Protein AF-A0A090QXL2-F1 (afdb_monomer)

Structure (mmCIF, N/CA/C/O backbone):
data_AF-A0A090QXL2-F1
#
_entry.id   AF-A0A090QXL2-F1
#
loop_
_atom_site.group_PDB
_atom_site.id
_atom_site.type_symbol
_atom_site.label_atom_id
_atom_site.label_alt_id
_atom_site.label_comp_id
_atom_site.label_asym_id
_atom_site.label_entity_id
_atom_site.label_seq_id
_atom_site.pdbx_PDB_ins_code
_atom_site.Cartn_x
_atom_site.Cartn_y
_atom_site.Cartn_z
_atom_site.occupancy
_atom_site.B_iso_or_equiv
_atom_site.auth_seq_id
_atom_site.auth_comp_id
_atom_site.auth_asym_id
_atom_site.auth_atom_id
_atom_site.pdbx_PDB_model_num
ATOM 1 N N . MET A 1 1 ? 1.647 -2.722 16.064 1.00 54.50 1 MET A N 1
ATOM 2 C CA . MET A 1 1 ? 1.889 -1.291 16.383 1.00 54.50 1 MET A CA 1
ATOM 3 C C . MET A 1 1 ? 0.558 -0.662 16.771 1.00 54.50 1 MET A C 1
ATOM 5 O O . MET A 1 1 ? -0.440 -1.167 16.281 1.00 54.50 1 MET A O 1
ATOM 9 N N . PRO A 1 2 ? 0.500 0.386 17.612 1.00 71.62 2 PRO A N 1
ATOM 10 C CA . PRO A 1 2 ? -0.777 1.031 17.923 1.00 71.62 2 PRO A CA 1
ATOM 11 C C . PRO A 1 2 ? -1.371 1.695 16.666 1.00 71.62 2 PRO A C 1
ATOM 13 O O . PRO A 1 2 ? -0.689 2.499 16.018 1.00 71.62 2 PRO A O 1
ATOM 16 N N . ASN A 1 3 ? -2.623 1.375 16.317 1.00 81.50 3 ASN A N 1
ATOM 17 C CA . ASN A 1 3 ? -3.357 1.973 15.197 1.00 81.50 3 ASN A CA 1
ATOM 18 C C . ASN A 1 3 ? -4.444 2.936 15.704 1.00 81.50 3 ASN A C 1
ATOM 20 O O . ASN A 1 3 ? -5.625 2.834 15.374 1.00 81.50 3 ASN A O 1
ATOM 24 N N . GLY A 1 4 ? -4.033 3.882 16.553 1.00 87.31 4 GLY A N 1
ATOM 25 C CA . GLY A 1 4 ? -4.948 4.847 17.162 1.00 87.31 4 GLY A CA 1
ATOM 26 C C . GLY A 1 4 ? -5.541 5.844 16.159 1.00 87.31 4 GLY A C 1
ATOM 27 O O . GLY A 1 4 ? -4.949 6.130 15.114 1.00 87.31 4 GLY A O 1
ATOM 28 N N . GLU A 1 5 ? -6.700 6.407 16.507 1.00 91.12 5 GLU A N 1
ATOM 29 C CA . GLU A 1 5 ? -7.499 7.303 15.654 1.00 91.12 5 GLU A CA 1
ATOM 30 C C . GLU A 1 5 ? -6.738 8.537 15.149 1.00 91.12 5 GLU A C 1
ATOM 32 O O . GLU A 1 5 ? -7.043 9.048 14.072 1.00 91.12 5 GLU A O 1
ATOM 37 N N . GLN A 1 6 ? -5.699 8.973 15.867 1.00 90.81 6 GLN A N 1
ATOM 38 C CA . GLN A 1 6 ? -4.813 10.074 15.486 1.00 90.81 6 GLN A CA 1
ATOM 39 C C . GLN A 1 6 ? -4.171 9.912 14.099 1.00 90.81 6 GLN A C 1
ATOM 41 O O . GLN A 1 6 ? -3.740 10.906 13.517 1.00 90.81 6 GLN A O 1
ATOM 46 N N . LYS A 1 7 ? -4.097 8.691 13.546 1.00 90.75 7 LYS A N 1
ATOM 47 C CA . LYS A 1 7 ? -3.581 8.470 12.186 1.00 90.75 7 LYS A CA 1
ATOM 48 C C . LYS A 1 7 ? -4.479 9.050 11.095 1.00 90.75 7 LYS A C 1
ATOM 50 O O . LYS A 1 7 ? -3.942 9.462 10.074 1.00 90.75 7 LYS A O 1
ATOM 55 N N . ASN A 1 8 ? -5.789 9.169 11.330 1.00 90.06 8 ASN A N 1
ATOM 56 C CA . ASN A 1 8 ? -6.737 9.719 10.351 1.00 90.06 8 ASN A CA 1
ATOM 57 C C . ASN A 1 8 ? -6.466 11.193 10.007 1.00 90.06 8 ASN A C 1
ATOM 59 O O . ASN A 1 8 ? -6.895 11.674 8.964 1.00 90.06 8 ASN A O 1
ATOM 63 N N . SER A 1 9 ? -5.758 11.916 10.876 1.00 93.56 9 SER A N 1
ATOM 64 C CA . SER A 1 9 ? -5.427 13.332 10.688 1.00 93.56 9 SER A CA 1
ATOM 65 C C . SER A 1 9 ? -3.932 13.619 10.843 1.00 93.56 9 SER A C 1
ATOM 67 O O . SER A 1 9 ? -3.538 14.768 11.053 1.00 93.56 9 SER A O 1
ATOM 69 N N . LYS A 1 10 ? -3.080 12.586 10.809 1.00 93.31 10 LYS A N 1
ATOM 70 C CA . LYS A 1 10 ? -1.641 12.755 11.014 1.00 93.31 10 LYS A CA 1
ATOM 71 C C . LYS A 1 10 ? -0.987 13.338 9.765 1.00 93.31 10 LYS A C 1
ATOM 73 O O . LYS A 1 10 ? -1.117 12.803 8.671 1.00 93.31 10 LYS A O 1
ATOM 78 N N . ASN A 1 11 ? -0.209 14.399 9.959 1.00 94.69 11 ASN A N 1
ATOM 79 C CA . ASN A 1 11 ? 0.687 14.919 8.936 1.00 94.69 11 ASN A CA 1
ATOM 80 C C . ASN A 1 11 ? 2.016 14.147 8.978 1.00 94.69 11 ASN A C 1
ATOM 82 O O . ASN A 1 11 ? 2.687 14.122 10.012 1.00 94.69 11 ASN A O 1
ATOM 86 N N . TYR A 1 12 ? 2.373 13.508 7.864 1.00 94.00 12 TYR A N 1
ATOM 87 C CA . TYR A 1 12 ? 3.604 12.727 7.726 1.00 94.00 12 TYR A CA 1
ATOM 88 C C . TYR A 1 12 ? 4.745 13.480 7.027 1.00 94.00 12 TYR A C 1
ATOM 90 O O . TYR A 1 12 ? 5.851 12.946 6.933 1.00 94.00 12 TYR A O 1
ATOM 98 N N . SER A 1 13 ? 4.520 14.713 6.575 1.00 94.12 13 SER A N 1
ATOM 99 C CA . SER A 1 13 ? 5.516 15.489 5.840 1.00 94.12 13 SER A CA 1
ATOM 100 C C . SER A 1 13 ? 6.769 15.756 6.673 1.00 94.12 13 SER A C 1
ATOM 102 O O . SER A 1 13 ? 6.701 16.249 7.798 1.00 94.12 13 SER A O 1
ATOM 104 N N . ASN A 1 14 ? 7.928 15.484 6.082 1.00 93.88 14 ASN A N 1
ATOM 105 C CA . ASN A 1 14 ? 9.266 15.565 6.662 1.00 93.88 14 ASN A CA 1
ATOM 106 C C . ASN A 1 14 ? 9.454 14.729 7.937 1.00 93.88 14 ASN A C 1
ATOM 108 O O . ASN A 1 14 ? 10.328 15.039 8.750 1.00 93.88 14 ASN A O 1
ATOM 112 N N . THR A 1 15 ? 8.651 13.678 8.126 1.00 94.12 15 THR A N 1
ATOM 113 C CA . THR A 1 15 ? 8.774 12.784 9.288 1.00 94.12 15 THR A CA 1
ATOM 114 C C . THR A 1 15 ? 9.604 11.541 8.995 1.00 94.12 15 THR A C 1
ATOM 116 O O . THR A 1 15 ? 9.983 10.856 9.943 1.00 94.12 15 THR A O 1
ATOM 119 N N . ASN A 1 16 ? 9.918 11.268 7.717 1.00 92.00 16 ASN A N 1
ATOM 120 C CA . ASN A 1 16 ? 10.627 10.068 7.269 1.00 92.00 16 ASN A CA 1
ATOM 121 C C . ASN A 1 16 ? 10.055 8.791 7.926 1.00 92.00 16 ASN A C 1
ATOM 123 O O . ASN A 1 16 ? 10.748 8.145 8.723 1.00 92.00 16 ASN A O 1
ATOM 127 N N . PRO A 1 17 ? 8.776 8.457 7.655 1.00 94.00 17 PRO A N 1
ATOM 128 C CA . PRO A 1 17 ? 8.150 7.267 8.216 1.00 94.00 17 PRO A CA 1
ATOM 129 C C . PRO A 1 17 ? 8.905 5.988 7.809 1.00 94.00 17 PRO A C 1
ATOM 131 O O . PRO A 1 17 ? 9.693 6.005 6.858 1.00 94.00 17 PRO A O 1
ATOM 134 N N . PRO A 1 18 ? 8.672 4.863 8.513 1.00 95.56 18 PRO A N 1
ATOM 135 C CA . PRO A 1 18 ? 9.120 3.557 8.043 1.00 95.56 18 PRO A CA 1
ATOM 136 C C . PRO A 1 18 ? 8.681 3.304 6.595 1.00 95.56 18 PRO A C 1
ATOM 138 O O . PRO A 1 18 ? 7.668 3.829 6.148 1.00 95.56 18 PRO A O 1
ATOM 141 N N . TYR A 1 19 ? 9.444 2.490 5.879 1.00 96.88 19 TYR A N 1
ATOM 142 C CA . TYR A 1 19 ? 9.182 2.109 4.494 1.00 96.88 19 TYR A CA 1
ATOM 143 C C . TYR A 1 19 ? 9.557 0.635 4.306 1.00 96.88 19 TYR A C 1
ATOM 145 O O . TYR A 1 19 ? 10.163 0.024 5.193 1.00 96.88 19 TYR A O 1
ATOM 153 N N . ILE A 1 20 ? 9.175 0.044 3.177 1.00 98.00 20 ILE A N 1
ATOM 154 C CA . ILE A 1 20 ? 9.425 -1.367 2.882 1.00 98.00 20 ILE A CA 1
ATOM 155 C C . ILE A 1 20 ? 10.739 -1.494 2.104 1.00 98.00 20 ILE A C 1
ATOM 157 O O . ILE A 1 20 ? 10.990 -0.753 1.157 1.00 98.00 20 ILE A O 1
ATOM 161 N N . LEU A 1 21 ? 11.588 -2.447 2.494 1.00 98.25 21 LEU A N 1
ATOM 162 C CA . LEU A 1 21 ? 12.800 -2.772 1.738 1.00 98.25 21 LEU A CA 1
ATOM 163 C C . LEU A 1 21 ? 12.455 -3.412 0.385 1.00 98.25 21 LEU A C 1
ATOM 165 O O . LEU A 1 21 ? 11.503 -4.189 0.277 1.00 98.25 21 LEU A O 1
ATOM 169 N N . GLU A 1 22 ? 13.274 -3.137 -0.630 1.00 98.44 22 GLU A N 1
ATOM 170 C CA . GLU A 1 22 ? 13.111 -3.662 -1.993 1.00 98.44 22 GLU A CA 1
ATOM 171 C C . GLU A 1 22 ? 12.987 -5.196 -2.011 1.00 98.44 22 GLU A C 1
ATOM 173 O O . GLU A 1 22 ? 12.062 -5.747 -2.610 1.00 98.44 22 GLU A O 1
ATOM 178 N N . GLU A 1 23 ? 13.856 -5.891 -1.273 1.00 98.50 23 GLU A N 1
ATOM 179 C CA . GLU A 1 23 ? 13.858 -7.353 -1.134 1.00 98.50 23 GLU A CA 1
ATOM 180 C C . GLU A 1 23 ? 12.533 -7.929 -0.606 1.00 98.50 23 GLU A C 1
ATOM 182 O O . GLU A 1 23 ? 12.086 -8.990 -1.050 1.00 98.50 23 GLU A O 1
ATOM 187 N N . THR A 1 24 ? 11.851 -7.212 0.290 1.00 98.38 24 THR A N 1
ATOM 188 C CA . THR A 1 24 ? 10.547 -7.621 0.826 1.00 98.38 24 THR A CA 1
ATOM 189 C C . THR A 1 24 ? 9.464 -7.508 -0.244 1.00 98.38 24 THR A C 1
ATOM 191 O O . THR A 1 24 ? 8.634 -8.408 -0.382 1.00 98.38 24 THR A O 1
ATOM 194 N N . MET A 1 25 ? 9.497 -6.448 -1.056 1.00 98.50 25 MET A N 1
ATOM 195 C CA . MET A 1 25 ? 8.556 -6.262 -2.165 1.00 98.50 25 MET A CA 1
ATOM 196 C C . MET A 1 25 ? 8.768 -7.286 -3.283 1.00 98.50 25 MET A C 1
ATOM 198 O O . MET A 1 25 ? 7.791 -7.808 -3.829 1.00 98.50 25 MET A O 1
ATOM 202 N N . ILE A 1 26 ? 10.026 -7.646 -3.566 1.00 98.56 26 ILE A N 1
ATOM 203 C CA . ILE A 1 26 ? 10.371 -8.771 -4.447 1.00 98.56 26 ILE A CA 1
ATOM 204 C C . ILE A 1 26 ? 9.753 -10.062 -3.903 1.00 98.56 26 ILE A C 1
ATOM 206 O O . ILE A 1 26 ? 9.070 -10.779 -4.638 1.00 98.56 26 ILE A O 1
ATOM 210 N N . ARG A 1 27 ? 9.915 -10.334 -2.603 1.00 98.56 27 ARG A N 1
ATOM 211 C CA . ARG A 1 27 ? 9.377 -11.548 -1.984 1.00 98.56 27 ARG A CA 1
ATOM 212 C C . ARG A 1 27 ? 7.849 -11.605 -2.026 1.00 98.56 27 ARG A C 1
ATOM 214 O O . ARG A 1 27 ? 7.292 -12.671 -2.296 1.00 98.56 27 ARG A O 1
ATOM 221 N N . PHE A 1 28 ? 7.162 -10.490 -1.782 1.00 98.25 28 PHE A N 1
ATOM 222 C CA . PHE A 1 28 ? 5.701 -10.414 -1.885 1.00 98.25 28 PHE A CA 1
ATOM 223 C C . PHE A 1 28 ? 5.214 -10.694 -3.303 1.00 98.25 28 PHE A C 1
ATOM 225 O O . PHE A 1 28 ? 4.311 -11.513 -3.491 1.00 98.25 28 PHE A O 1
ATOM 232 N N . ARG A 1 29 ? 5.859 -10.081 -4.300 1.00 98.00 29 ARG A N 1
ATOM 233 C CA . ARG A 1 29 ? 5.603 -10.355 -5.714 1.00 98.00 29 ARG A CA 1
ATOM 234 C C . ARG A 1 29 ? 5.757 -11.842 -6.037 1.00 98.00 29 ARG A C 1
ATOM 236 O O . ARG A 1 29 ? 4.840 -12.434 -6.596 1.00 98.00 29 ARG A O 1
ATOM 243 N N . GLU A 1 30 ? 6.892 -12.441 -5.682 1.00 98.00 30 GLU A N 1
ATOM 244 C CA . GLU A 1 30 ? 7.199 -13.855 -5.963 1.00 98.00 30 GLU A CA 1
ATOM 245 C C . GLU A 1 30 ? 6.250 -14.829 -5.261 1.00 98.00 30 GLU A C 1
ATOM 247 O O . GLU A 1 30 ? 6.028 -15.937 -5.740 1.00 98.00 30 GLU A O 1
ATOM 252 N N . SER A 1 31 ? 5.661 -14.407 -4.142 1.00 98.12 31 SER A N 1
ATOM 253 C CA . SER A 1 31 ? 4.671 -15.192 -3.400 1.00 98.12 31 SER A CA 1
ATOM 254 C C . SER A 1 31 ? 3.254 -15.078 -3.981 1.00 98.12 31 SER A C 1
ATOM 256 O O . SER A 1 31 ? 2.328 -15.684 -3.450 1.00 98.12 31 SER A O 1
ATOM 258 N N . GLY A 1 32 ? 3.060 -14.298 -5.051 1.00 97.81 32 GLY A N 1
ATOM 259 C CA . GLY A 1 32 ? 1.766 -14.125 -5.714 1.00 97.81 32 GLY A CA 1
ATOM 260 C C . GLY A 1 32 ? 0.828 -13.112 -5.048 1.00 97.81 32 GLY A C 1
ATOM 261 O O . GLY A 1 32 ? -0.341 -13.032 -5.425 1.00 97.81 32 GLY A O 1
ATOM 262 N N . ILE A 1 33 ? 1.305 -12.314 -4.084 1.00 98.25 33 ILE A N 1
ATOM 263 C CA . ILE A 1 33 ? 0.489 -11.286 -3.416 1.00 98.25 33 ILE A CA 1
ATOM 264 C C . ILE A 1 33 ? 0.149 -10.185 -4.417 1.00 98.25 33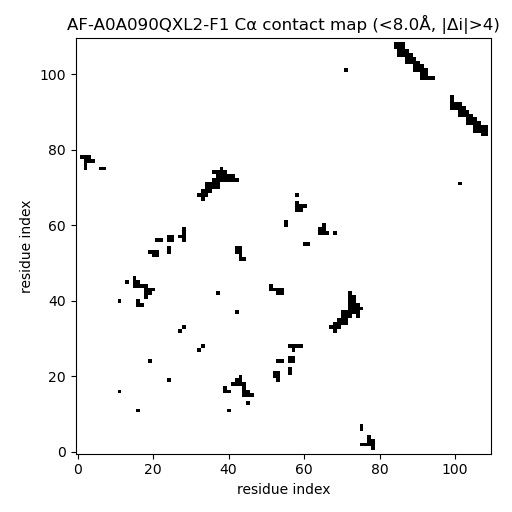 ILE A C 1
ATOM 266 O O . ILE A 1 33 ? 1.046 -9.480 -4.878 1.00 98.25 33 ILE A O 1
ATOM 270 N N . LYS A 1 34 ? -1.136 -10.011 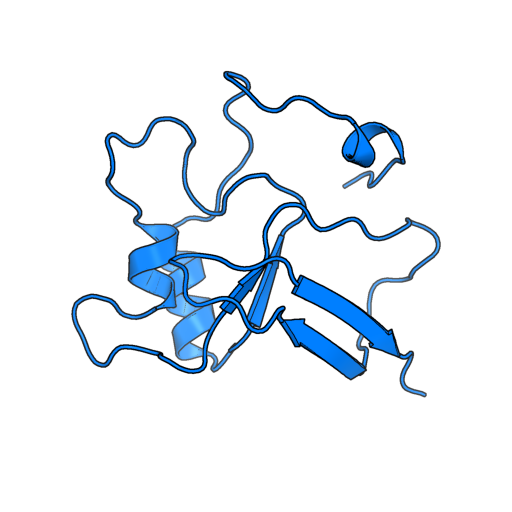-4.746 1.00 97.75 34 LYS A N 1
ATOM 271 C CA . LYS A 1 34 ? -1.600 -8.994 -5.707 1.00 97.75 34 LYS A CA 1
ATOM 272 C C . LYS A 1 34 ? -1.822 -7.613 -5.103 1.00 97.75 34 LYS A C 1
ATOM 274 O O . LYS A 1 34 ? -1.536 -6.622 -5.761 1.00 97.75 34 LYS A O 1
ATOM 279 N N . HIS A 1 35 ? -2.304 -7.540 -3.869 1.00 98.00 35 HIS A N 1
ATOM 280 C CA . HIS A 1 35 ? -2.718 -6.278 -3.260 1.00 98.00 35 HIS A CA 1
ATOM 281 C C . HIS A 1 35 ? -2.007 -6.094 -1.923 1.00 98.00 35 HIS A C 1
ATOM 283 O O . HIS A 1 35 ? -2.094 -6.963 -1.055 1.00 98.00 35 HIS A O 1
ATOM 289 N N . ILE A 1 36 ? -1.300 -4.977 -1.771 1.00 97.88 36 ILE A N 1
ATOM 290 C CA . ILE A 1 36 ? -0.672 -4.562 -0.514 1.00 97.88 36 ILE A CA 1
ATOM 291 C C . ILE A 1 36 ? -1.424 -3.347 0.004 1.00 97.88 36 ILE A C 1
ATOM 293 O O . ILE A 1 36 ? -1.669 -2.403 -0.742 1.00 97.88 36 ILE A O 1
ATOM 297 N N . LEU A 1 37 ? -1.781 -3.370 1.282 1.00 9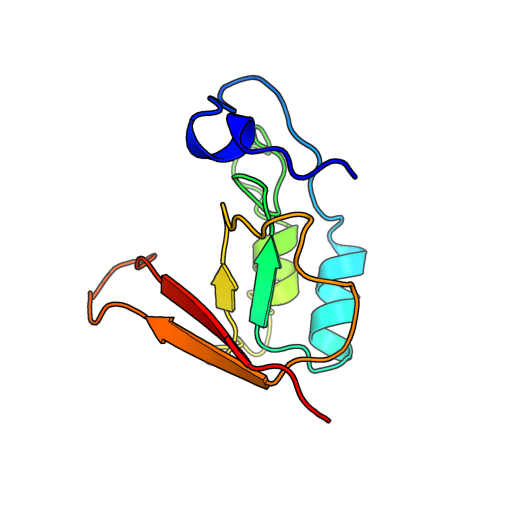7.69 37 LEU A N 1
ATOM 298 C CA . LEU A 1 37 ? -2.380 -2.244 1.983 1.00 97.69 37 LEU A CA 1
ATOM 299 C C . LEU A 1 37 ? -1.425 -1.833 3.110 1.00 97.69 37 LEU A C 1
ATOM 301 O O . LEU A 1 37 ? -0.990 -2.691 3.879 1.00 97.69 37 LEU A O 1
ATOM 305 N N . ILE A 1 38 ? -1.099 -0.546 3.210 1.00 96.94 38 ILE A N 1
ATOM 306 C CA . ILE A 1 38 ? -0.200 -0.003 4.234 1.00 96.94 38 ILE A CA 1
ATOM 307 C C . ILE A 1 38 ? -0.797 1.252 4.877 1.00 96.94 38 ILE A C 1
ATOM 309 O O . ILE A 1 38 ? -1.401 2.092 4.215 1.00 96.94 38 ILE A O 1
ATOM 313 N N . ASP A 1 39 ? -0.630 1.387 6.189 1.00 95.25 39 ASP A N 1
ATOM 314 C CA . ASP A 1 39 ? -1.128 2.503 7.006 1.00 95.25 39 ASP A CA 1
ATOM 315 C C . ASP A 1 39 ? -0.166 3.706 7.040 1.00 95.25 39 ASP A C 1
ATOM 317 O O . ASP A 1 39 ? -0.198 4.547 7.945 1.00 95.25 39 ASP A O 1
ATOM 321 N N . LEU A 1 40 ? 0.715 3.769 6.044 1.00 95.56 40 LEU A N 1
ATOM 322 C CA . LEU A 1 40 ? 1.760 4.766 5.872 1.00 95.56 40 LEU A CA 1
ATOM 323 C C . LEU A 1 40 ? 1.552 5.507 4.547 1.00 95.56 40 LEU A C 1
ATOM 325 O O . LEU A 1 40 ? 0.889 4.979 3.652 1.00 95.56 40 LEU A O 1
ATOM 329 N N . PRO A 1 41 ? 2.090 6.734 4.418 1.00 95.88 41 PRO A N 1
ATOM 330 C CA . PRO A 1 41 ? 1.930 7.538 3.209 1.00 95.88 41 PRO A CA 1
ATOM 331 C C . PRO A 1 41 ? 2.653 6.962 2.000 1.00 95.88 41 PRO A C 1
ATOM 333 O O . PRO A 1 41 ? 2.324 7.356 0.894 1.00 95.88 41 PRO A O 1
ATOM 336 N N . SER A 1 42 ? 3.653 6.099 2.205 1.00 97.19 42 SER A N 1
ATOM 337 C CA . SER A 1 42 ? 4.268 5.381 1.104 1.00 97.19 42 SER A CA 1
ATOM 338 C C . SER A 1 42 ? 4.905 4.061 1.519 1.00 97.19 42 SER A C 1
ATOM 340 O O . SER A 1 42 ? 5.263 3.877 2.686 1.00 97.19 42 SER A O 1
ATOM 342 N N . VAL A 1 43 ? 5.066 3.152 0.555 1.00 98.25 43 VAL A N 1
ATOM 343 C CA . VAL A 1 43 ? 5.952 1.983 0.681 1.00 98.25 43 VAL A CA 1
ATOM 344 C C . VAL A 1 43 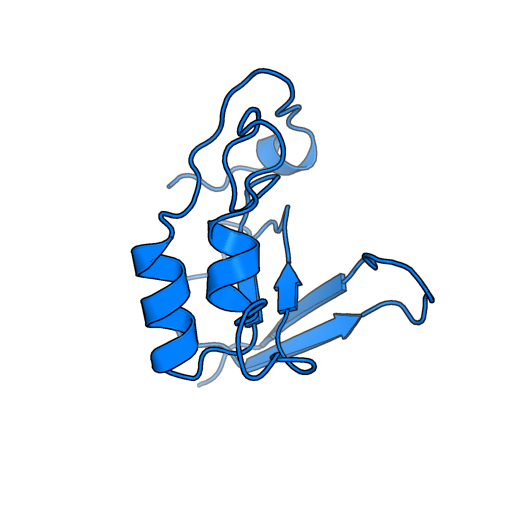? 7.431 2.325 0.475 1.00 98.25 43 VAL A C 1
ATOM 346 O O . VAL A 1 43 ? 8.281 1.539 0.888 1.00 98.25 43 VAL A O 1
ATOM 349 N N . ASP A 1 44 ? 7.743 3.476 -0.128 1.00 98.00 44 ASP A N 1
ATOM 350 C CA . ASP A 1 44 ? 9.105 3.961 -0.363 1.00 98.00 44 ASP A CA 1
ATOM 351 C C . ASP A 1 44 ? 9.508 5.057 0.634 1.00 98.00 44 ASP A C 1
ATOM 353 O O . ASP A 1 44 ? 8.692 5.670 1.328 1.00 98.00 44 ASP A O 1
ATOM 357 N N . LYS A 1 45 ? 10.816 5.306 0.722 1.00 96.50 45 LYS A N 1
ATOM 358 C CA . LYS A 1 45 ? 11.364 6.361 1.574 1.00 96.50 45 LYS A CA 1
ATOM 359 C C . LYS A 1 45 ? 10.934 7.738 1.056 1.00 96.50 45 LYS A C 1
ATOM 361 O O . LYS A 1 45 ? 11.122 8.044 -0.112 1.00 96.50 45 LYS A O 1
ATOM 366 N N . GLU A 1 46 ? 10.480 8.612 1.959 1.00 94.56 46 GLU A N 1
ATOM 367 C CA . GLU A 1 46 ? 9.969 9.957 1.623 1.00 94.56 46 GLU A CA 1
ATOM 368 C C . GLU A 1 46 ? 10.927 10.787 0.749 1.00 94.56 46 GLU A C 1
ATOM 370 O O . GLU A 1 46 ? 10.507 11.503 -0.156 1.00 94.56 46 GLU A O 1
ATOM 375 N N . LYS A 1 47 ? 12.231 10.712 1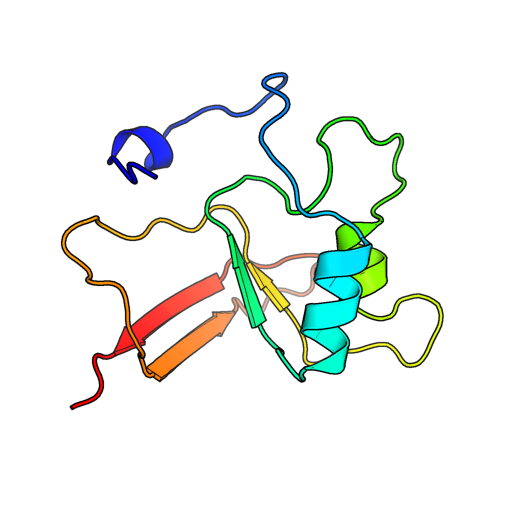.039 1.00 93.69 47 LYS A N 1
ATOM 376 C CA . LYS A 1 47 ? 13.291 11.364 0.260 1.00 93.69 47 LYS A CA 1
ATOM 377 C C . LYS A 1 47 ? 14.240 10.298 -0.265 1.00 93.69 47 LYS A C 1
ATOM 379 O O . LYS A 1 47 ? 15.238 9.970 0.382 1.00 93.69 47 LYS A O 1
ATOM 384 N N . ASP A 1 48 ? 13.901 9.752 -1.423 1.00 94.50 48 ASP A N 1
ATOM 385 C CA . ASP A 1 48 ? 14.651 8.709 -2.126 1.00 94.50 48 ASP A CA 1
ATOM 386 C C . ASP A 1 48 ? 15.262 9.188 -3.459 1.00 94.50 48 ASP A C 1
ATOM 388 O O . ASP A 1 48 ? 15.900 8.408 -4.161 1.00 94.50 48 ASP A O 1
ATOM 392 N N . ASN A 1 49 ? 15.092 10.472 -3.799 1.00 94.88 49 ASN A N 1
ATOM 393 C CA . ASN A 1 49 ? 15.476 11.069 -5.083 1.00 94.88 49 ASN A CA 1
ATOM 394 C C . ASN A 1 49 ? 14.773 10.438 -6.305 1.00 94.88 49 ASN A C 1
ATOM 396 O O . ASN A 1 49 ? 15.342 10.418 -7.395 1.00 94.88 49 ASN A O 1
ATOM 400 N N . GLY A 1 50 ? 13.547 9.930 -6.139 1.00 94.38 50 GLY A N 1
ATOM 401 C CA . GLY A 1 50 ? 12.762 9.314 -7.214 1.00 94.38 50 GLY A CA 1
ATOM 402 C C . GLY A 1 50 ? 13.183 7.879 -7.542 1.00 94.38 50 GLY A C 1
ATOM 403 O O . GLY A 1 50 ? 12.943 7.395 -8.653 1.00 94.38 50 GLY A O 1
ATOM 404 N N . ALA A 1 51 ? 13.844 7.195 -6.605 1.00 97.25 51 ALA A N 1
ATOM 405 C CA . ALA A 1 51 ? 14.302 5.825 -6.798 1.00 97.25 51 ALA A CA 1
ATOM 406 C C . ALA A 1 51 ? 13.128 4.841 -6.936 1.00 97.25 51 ALA A C 1
ATOM 408 O O . ALA A 1 51 ? 13.159 4.015 -7.854 1.00 97.25 51 ALA A O 1
ATOM 409 N N . LEU A 1 52 ? 12.090 4.974 -6.101 1.00 97.25 52 LEU A N 1
ATOM 410 C CA . LEU A 1 52 ? 10.862 4.170 -6.088 1.00 97.25 52 LEU A CA 1
ATOM 411 C C . LEU A 1 52 ? 11.143 2.659 -6.084 1.00 97.25 52 LEU A C 1
ATOM 413 O O . LEU A 1 52 ? 10.590 1.909 -6.893 1.00 97.25 52 LEU A O 1
ATOM 417 N N . LEU A 1 53 ? 12.082 2.217 -5.243 1.00 98.19 53 LEU A N 1
ATOM 418 C CA . LEU A 1 53 ? 12.586 0.842 -5.257 1.00 98.19 53 LEU A CA 1
ATOM 419 C C . LEU A 1 53 ? 11.491 -0.154 -4.871 1.00 98.19 53 LEU A C 1
ATOM 421 O O . LEU A 1 53 ? 11.304 -1.153 -5.566 1.00 98.19 53 LEU A O 1
ATOM 425 N N . ALA A 1 54 ? 10.729 0.133 -3.814 1.00 98.38 54 ALA A N 1
ATOM 426 C CA . ALA A 1 54 ? 9.658 -0.736 -3.342 1.00 98.38 54 ALA A CA 1
ATOM 427 C C . ALA A 1 54 ? 8.541 -0.860 -4.391 1.00 98.38 54 ALA A C 1
ATOM 429 O O . ALA A 1 54 ? 8.140 -1.977 -4.738 1.00 98.38 54 ALA A O 1
ATOM 430 N N . HIS A 1 55 ? 8.095 0.264 -4.963 1.00 98.44 55 HIS A N 1
ATOM 431 C CA . HIS A 1 55 ? 7.109 0.267 -6.048 1.00 98.44 55 HIS A CA 1
ATOM 432 C C . HIS A 1 55 ? 7.588 -0.532 -7.269 1.00 98.44 55 HIS A C 1
ATOM 434 O O . HIS A 1 55 ? 6.891 -1.437 -7.741 1.00 98.44 55 HIS A O 1
ATOM 440 N N . LYS A 1 56 ? 8.794 -0.234 -7.774 1.00 98.31 56 LYS A N 1
ATOM 441 C CA . LYS A 1 56 ? 9.349 -0.887 -8.971 1.00 98.31 56 LYS A CA 1
ATOM 442 C C . LYS A 1 56 ? 9.536 -2.386 -8.766 1.00 98.31 56 LYS A C 1
ATOM 444 O O . LYS A 1 56 ? 9.233 -3.162 -9.676 1.00 98.31 56 LYS A O 1
ATOM 449 N N . ALA A 1 57 ? 9.987 -2.796 -7.582 1.00 98.44 57 ALA A N 1
ATOM 450 C CA . ALA A 1 57 ? 10.122 -4.198 -7.219 1.00 98.44 57 ALA A CA 1
ATOM 451 C C . ALA A 1 57 ? 8.774 -4.926 -7.236 1.00 98.44 57 ALA A C 1
ATOM 453 O O . ALA A 1 57 ? 8.650 -5.968 -7.890 1.00 98.44 57 ALA A O 1
ATOM 454 N N . PHE A 1 58 ? 7.755 -4.370 -6.570 1.00 98.62 58 PHE A N 1
ATOM 455 C CA . PHE A 1 58 ? 6.451 -5.019 -6.450 1.00 98.62 58 PHE A CA 1
ATOM 456 C C . PHE A 1 58 ? 5.721 -5.141 -7.788 1.00 98.62 58 PHE A C 1
ATOM 458 O O . PHE A 1 58 ? 5.220 -6.224 -8.098 1.00 98.62 58 PHE A O 1
ATOM 465 N N . TRP A 1 59 ? 5.707 -4.083 -8.606 1.00 98.38 59 TRP A N 1
ATOM 466 C CA . TRP A 1 59 ? 5.085 -4.107 -9.937 1.00 98.38 59 TRP A CA 1
ATOM 467 C C . TRP A 1 59 ? 5.930 -4.780 -11.014 1.00 98.38 59 TRP A C 1
ATOM 469 O O . TRP A 1 59 ? 5.450 -4.948 -12.134 1.00 98.38 59 TRP A O 1
ATOM 479 N N . ASN A 1 60 ? 7.152 -5.204 -10.679 1.00 98.00 60 ASN A N 1
ATOM 480 C CA . ASN A 1 60 ? 8.098 -5.789 -11.624 1.00 98.00 60 ASN A CA 1
ATOM 481 C C . ASN A 1 60 ? 8.381 -4.861 -12.817 1.00 98.00 60 ASN A C 1
ATOM 483 O O . ASN A 1 60 ? 8.347 -5.278 -13.970 1.00 98.00 60 ASN A O 1
ATOM 487 N N . PHE A 1 61 ? 8.641 -3.584 -12.530 1.00 97.25 61 PHE A N 1
ATOM 488 C CA . PHE A 1 61 ? 8.671 -2.515 -13.531 1.00 97.25 61 PHE A CA 1
ATOM 489 C C . PHE A 1 61 ? 9.643 -2.769 -14.699 1.00 97.25 61 PHE A C 1
ATOM 491 O O . PHE A 1 61 ? 9.330 -2.425 -15.836 1.00 97.25 61 PHE A O 1
ATOM 498 N N . ASN A 1 62 ? 10.794 -3.394 -14.418 1.00 94.81 62 ASN A N 1
ATOM 499 C CA . ASN A 1 62 ? 11.840 -3.714 -15.401 1.00 94.81 62 ASN A CA 1
ATOM 500 C C . ASN A 1 62 ? 11.681 -5.103 -16.056 1.00 94.81 62 ASN A C 1
ATOM 502 O O . ASN A 1 62 ? 12.576 -5.538 -16.778 1.00 94.81 62 ASN A O 1
ATOM 506 N N . GLY A 1 63 ? 10.598 -5.825 -15.766 1.00 96.31 63 GLY A N 1
ATOM 507 C CA . GLY A 1 63 ? 10.311 -7.149 -16.313 1.00 96.31 63 GLY A CA 1
ATOM 508 C C . GLY A 1 63 ? 8.860 -7.244 -16.774 1.00 96.31 63 GLY A C 1
ATOM 509 O O . GLY A 1 63 ? 8.303 -6.285 -17.306 1.00 96.31 63 GLY A O 1
ATOM 510 N N . ASP A 1 64 ? 8.239 -8.399 -16.542 1.00 96.56 64 ASP A N 1
ATOM 511 C CA . ASP A 1 64 ? 6.817 -8.605 -16.819 1.00 96.56 64 ASP A CA 1
ATOM 512 C C . ASP A 1 64 ? 5.959 -7.824 -15.819 1.00 96.56 64 ASP A C 1
ATOM 514 O O . ASP A 1 64 ? 5.755 -8.254 -14.676 1.00 96.56 64 ASP A O 1
ATOM 518 N N . GLN A 1 65 ? 5.498 -6.650 -16.248 1.00 97.50 65 GLN A N 1
ATOM 519 C CA . GLN A 1 65 ? 4.756 -5.717 -15.409 1.00 97.50 65 GLN A CA 1
ATOM 520 C C . GLN A 1 65 ? 3.423 -6.300 -14.930 1.00 97.50 65 GLN A C 1
ATOM 522 O O . GLN A 1 65 ? 2.662 -6.907 -15.685 1.00 97.50 65 GLN A O 1
ATOM 527 N N . ARG A 1 66 ? 3.118 -6.068 -13.652 1.00 97.44 66 ARG A N 1
ATOM 528 C CA . ARG A 1 66 ? 1.935 -6.612 -12.972 1.00 97.44 66 ARG A CA 1
ATOM 529 C C . ARG A 1 66 ? 0.786 -5.614 -12.982 1.00 97.44 66 ARG A C 1
ATOM 531 O O . ARG A 1 66 ? 0.576 -4.894 -12.011 1.00 97.44 66 ARG A O 1
ATOM 538 N N . LEU A 1 67 ? 0.046 -5.587 -14.087 1.00 94.81 67 LEU A N 1
ATOM 539 C CA . LEU A 1 67 ? -1.066 -4.650 -14.305 1.00 94.81 67 LEU A CA 1
ATOM 540 C C . LEU A 1 67 ? -2.300 -4.929 -13.427 1.00 94.81 67 LEU A C 1
ATOM 542 O O . LEU A 1 67 ? -3.196 -4.097 -13.342 1.00 94.81 67 LEU A O 1
ATOM 546 N N . ASP A 1 68 ? -2.357 -6.092 -12.778 1.00 95.75 68 ASP A N 1
ATOM 547 C CA . ASP A 1 68 ? -3.438 -6.514 -11.885 1.00 95.75 68 ASP A CA 1
ATOM 548 C C . ASP A 1 68 ? -3.074 -6.409 -10.392 1.00 95.75 68 ASP A C 1
ATOM 550 O O . ASP A 1 68 ? -3.819 -6.893 -9.535 1.00 95.75 68 ASP A O 1
ATOM 554 N N . ALA A 1 69 ? -1.926 -5.802 -10.071 1.00 97.56 69 ALA A N 1
ATOM 555 C CA . ALA A 1 69 ? -1.441 -5.625 -8.708 1.00 97.56 69 ALA A CA 1
ATOM 556 C C . ALA A 1 69 ? -1.601 -4.175 -8.229 1.00 97.56 69 ALA A C 1
ATOM 558 O O . ALA A 1 69 ? -1.397 -3.230 -8.990 1.00 97.56 69 ALA A O 1
ATOM 559 N N . THR A 1 70 ? -1.916 -3.988 -6.946 1.00 97.81 70 THR A N 1
ATOM 560 C CA . THR A 1 70 ? -2.134 -2.655 -6.360 1.00 97.81 70 THR A CA 1
ATOM 561 C C . THR A 1 70 ? -1.378 -2.464 -5.051 1.00 97.81 70 THR A C 1
ATOM 563 O O . THR A 1 70 ? -1.171 -3.403 -4.278 1.00 97.81 70 THR A O 1
ATOM 566 N N . ILE A 1 71 ? -1.000 -1.214 -4.796 1.00 98.44 71 ILE A N 1
ATOM 567 C CA . ILE A 1 71 ? -0.535 -0.726 -3.500 1.00 98.44 71 ILE A CA 1
ATOM 568 C C . ILE A 1 71 ? -1.576 0.300 -3.046 1.00 98.44 71 ILE A C 1
ATOM 570 O O . ILE A 1 71 ? -1.908 1.218 -3.788 1.00 98.44 71 ILE A O 1
ATOM 574 N N . THR A 1 72 ? -2.151 0.103 -1.863 1.00 98.12 72 THR A N 1
ATOM 575 C CA . THR A 1 72 ? -3.063 1.054 -1.223 1.00 98.12 72 THR A CA 1
ATOM 576 C C . THR A 1 72 ? -2.370 1.635 -0.003 1.00 98.12 72 THR A C 1
ATOM 578 O O . THR A 1 72 ? -2.044 0.913 0.938 1.00 98.12 72 THR A O 1
ATOM 581 N N . GLU A 1 73 ? -2.145 2.937 -0.029 1.00 97.62 73 GLU A N 1
ATOM 582 C CA . GLU A 1 73 ? -1.458 3.684 1.022 1.00 97.62 73 GLU A CA 1
ATOM 583 C C . GLU A 1 73 ? -2.477 4.389 1.924 1.00 97.62 73 GLU A C 1
ATOM 585 O O . GLU A 1 73 ? -3.649 4.533 1.569 1.00 97.62 73 GLU A O 1
ATOM 590 N N . LEU A 1 74 ? -2.031 4.828 3.103 1.00 95.88 74 LEU A N 1
ATOM 591 C CA . LEU A 1 74 ? -2.851 5.558 4.077 1.00 95.88 74 LEU A CA 1
ATOM 592 C C . LEU A 1 74 ? -4.125 4.825 4.531 1.00 95.88 74 LEU A C 1
ATOM 594 O O . LEU A 1 74 ? -5.124 5.465 4.869 1.00 95.88 74 LEU A O 1
ATOM 598 N N . ILE A 1 75 ? -4.105 3.490 4.597 1.00 95.94 75 ILE A N 1
ATOM 599 C CA . ILE A 1 75 ? -5.232 2.763 5.191 1.00 95.94 75 ILE A CA 1
ATOM 600 C C . ILE A 1 75 ? -5.316 3.004 6.703 1.00 95.94 75 ILE A C 1
ATOM 602 O O . ILE A 1 75 ? -4.316 3.198 7.392 1.00 95.94 75 ILE A O 1
ATOM 606 N N . TYR A 1 76 ? -6.528 2.916 7.241 1.00 94.94 76 TYR A N 1
ATOM 607 C CA . TYR A 1 76 ? -6.777 2.900 8.676 1.00 94.94 76 TYR A CA 1
ATOM 608 C C . TYR A 1 76 ? -7.648 1.694 9.030 1.00 94.94 76 TYR A C 1
ATOM 610 O O . TYR A 1 76 ? -8.665 1.443 8.386 1.00 94.94 76 TYR A O 1
ATOM 618 N N . VAL A 1 77 ? -7.250 0.949 10.062 1.00 93.19 77 VAL A N 1
ATOM 619 C CA . VAL A 1 77 ? -7.966 -0.234 10.555 1.00 93.19 77 VAL A CA 1
ATOM 620 C C . VAL A 1 77 ? -8.063 -0.120 12.071 1.00 93.19 77 VAL A C 1
ATOM 622 O O . VAL A 1 77 ? -7.046 -0.103 12.754 1.00 93.19 77 VAL A O 1
ATOM 625 N N . SER A 1 78 ? -9.275 -0.022 12.611 1.00 92.25 78 SER A N 1
ATOM 626 C CA . SER A 1 78 ? -9.474 0.084 14.062 1.00 92.25 78 SER A CA 1
ATOM 627 C C . SER A 1 78 ? -8.844 -1.102 14.805 1.00 92.25 78 SER A C 1
ATOM 629 O O . SER A 1 78 ? -9.040 -2.241 14.392 1.00 92.25 78 SER A O 1
ATOM 631 N N . ASP A 1 79 ? -8.205 -0.858 15.957 1.00 91.25 79 ASP A N 1
ATOM 632 C CA . ASP A 1 79 ? -7.656 -1.903 16.852 1.00 91.25 79 ASP A CA 1
ATOM 633 C C . ASP A 1 79 ? -8.733 -2.887 17.388 1.00 91.25 79 ASP A C 1
ATOM 635 O O . ASP A 1 79 ? -8.435 -3.910 18.018 1.00 91.25 79 ASP A O 1
ATOM 639 N N . THR A 1 80 ? -10.017 -2.584 17.163 1.00 91.69 80 THR A N 1
ATOM 640 C CA . THR A 1 80 ? -11.129 -3.510 17.422 1.00 91.69 80 THR A CA 1
ATOM 641 C C . THR A 1 80 ? -11.163 -4.680 16.434 1.00 91.69 80 THR A C 1
ATOM 643 O O . THR A 1 80 ? -11.598 -5.770 16.811 1.00 91.69 80 THR A O 1
ATOM 646 N N . VAL A 1 81 ? -10.653 -4.488 15.213 1.00 93.19 81 VAL A N 1
ATOM 647 C CA . VAL A 1 81 ? -10.465 -5.534 14.201 1.00 93.19 81 VAL A CA 1
ATOM 648 C C . VAL A 1 81 ? -9.268 -6.388 14.612 1.00 93.19 81 VAL A C 1
ATOM 650 O O . VAL A 1 81 ? -8.189 -5.870 14.888 1.00 93.19 81 VAL A O 1
ATOM 653 N N . LYS A 1 82 ? -9.459 -7.706 14.705 1.00 92.81 82 LYS A N 1
ATOM 654 C CA . LYS A 1 82 ? -8.407 -8.635 15.139 1.00 92.81 82 LYS A CA 1
ATOM 655 C C . LYS A 1 82 ? -7.556 -9.093 13.968 1.00 92.81 82 LYS A C 1
ATOM 657 O O . LYS A 1 82 ? -8.084 -9.297 12.877 1.00 92.81 82 LYS A O 1
ATOM 662 N N . ASP A 1 83 ? -6.274 -9.317 14.224 1.00 94.50 83 ASP A N 1
ATOM 663 C CA . ASP A 1 83 ? -5.374 -9.955 13.267 1.00 94.50 83 ASP A CA 1
ATOM 664 C C . ASP A 1 83 ? -5.932 -11.319 12.846 1.00 94.50 83 ASP A C 1
ATOM 666 O O . ASP A 1 83 ? -6.409 -12.097 13.676 1.00 94.50 83 ASP A O 1
ATOM 670 N N . GLY A 1 84 ? -5.874 -11.612 11.550 1.00 94.62 84 GLY A N 1
ATOM 671 C CA . GLY A 1 84 ? -6.402 -12.852 11.006 1.00 94.62 84 GLY A CA 1
ATOM 672 C C . GLY A 1 84 ? -6.694 -12.761 9.519 1.00 94.62 84 GLY A C 1
ATOM 673 O O . GLY A 1 84 ? -6.297 -11.815 8.835 1.00 94.62 84 GLY A O 1
ATOM 674 N N . PHE A 1 85 ? -7.397 -13.772 9.024 1.00 96.25 85 PHE A N 1
ATOM 675 C CA . PHE A 1 85 ? -7.833 -13.823 7.640 1.00 96.25 85 PHE A CA 1
ATOM 676 C C . PHE A 1 85 ? -9.204 -13.172 7.482 1.00 96.25 85 PHE A C 1
ATOM 678 O O . PHE A 1 85 ? -10.093 -13.344 8.312 1.00 96.25 85 PHE A O 1
ATOM 685 N N . TYR A 1 86 ? -9.360 -12.443 6.384 1.00 97.12 86 TYR A N 1
ATOM 686 C CA . TYR A 1 86 ? -10.594 -11.783 5.985 1.00 97.12 86 TYR A CA 1
ATOM 687 C C . TYR A 1 86 ? -10.767 -11.958 4.483 1.00 97.12 86 TYR A C 1
ATOM 689 O O . TYR A 1 86 ? -9.788 -12.057 3.740 1.00 97.12 86 TYR A O 1
ATOM 697 N N . MET A 1 87 ? -12.014 -11.944 4.029 1.00 97.44 87 MET A N 1
ATOM 698 C CA . MET A 1 87 ? -12.298 -11.709 2.623 1.00 97.44 87 MET A CA 1
ATO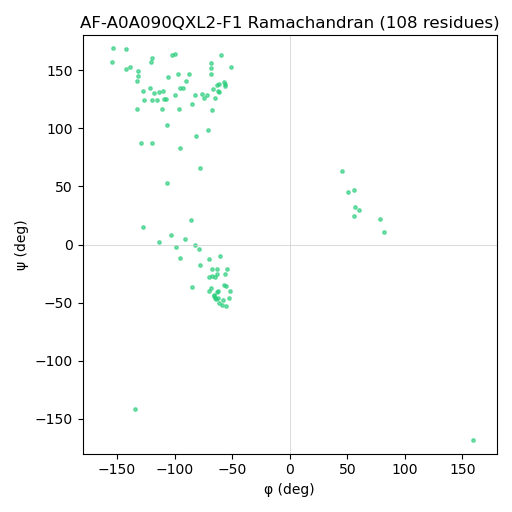M 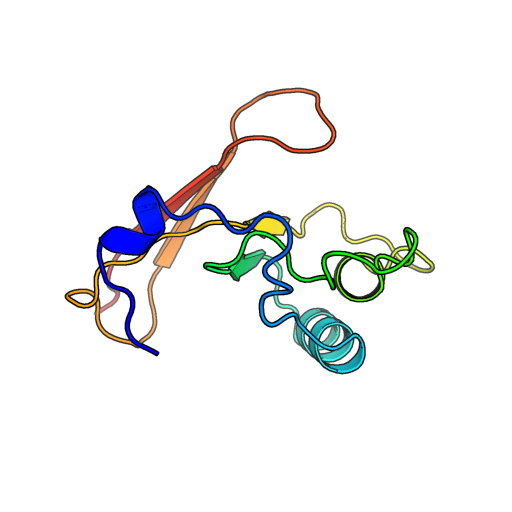699 C C . MET A 1 87 ? -12.274 -10.199 2.382 1.00 97.44 87 MET A C 1
ATOM 701 O O . MET A 1 87 ? -12.920 -9.449 3.110 1.00 97.44 87 MET A O 1
ATOM 705 N N . MET A 1 88 ? -11.512 -9.755 1.383 1.00 96.56 88 MET A N 1
ATOM 706 C CA . MET A 1 88 ? -11.378 -8.340 1.039 1.00 96.56 88 MET A CA 1
ATOM 707 C C . MET A 1 88 ? -12.122 -8.037 -0.261 1.00 96.56 88 MET A C 1
ATOM 709 O O . MET A 1 88 ? -11.838 -8.650 -1.288 1.00 96.56 88 MET A O 1
ATOM 713 N N . ASP A 1 89 ? -13.025 -7.062 -0.214 1.00 97.69 89 ASP A N 1
ATOM 714 C CA . ASP A 1 89 ? -13.531 -6.366 -1.397 1.00 97.69 89 ASP A CA 1
ATOM 715 C C . ASP A 1 89 ? -12.728 -5.071 -1.575 1.00 97.69 89 ASP A C 1
ATOM 717 O O . ASP A 1 89 ? -12.733 -4.206 -0.697 1.00 97.69 89 ASP A O 1
ATOM 721 N N . LEU A 1 90 ? -11.988 -4.963 -2.681 1.00 97.44 90 LEU A N 1
ATOM 722 C CA . LEU A 1 90 ? -11.185 -3.789 -3.011 1.00 97.44 90 LEU A CA 1
ATOM 723 C C . LEU A 1 90 ? -11.855 -3.018 -4.146 1.00 97.44 90 LEU A C 1
ATOM 725 O O . LEU A 1 90 ? -11.739 -3.375 -5.317 1.00 97.44 90 LEU A O 1
ATOM 729 N N . GLN A 1 91 ? -12.509 -1.919 -3.789 1.00 97.25 91 GLN A N 1
ATOM 730 C CA . GLN A 1 91 ? -13.162 -1.037 -4.749 1.00 97.25 91 GLN A CA 1
ATOM 731 C C . GLN A 1 91 ? -12.225 0.116 -5.109 1.00 97.25 91 GLN A C 1
ATOM 733 O O . GLN A 1 91 ? -11.631 0.722 -4.219 1.00 97.25 91 GLN A O 1
ATOM 738 N N . VAL A 1 92 ? -12.110 0.441 -6.395 1.00 95.88 92 VAL A N 1
ATOM 739 C CA . VAL A 1 92 ? -11.279 1.545 -6.901 1.00 95.88 92 VAL A CA 1
ATOM 740 C C . VAL A 1 92 ? -12.172 2.518 -7.661 1.00 95.88 92 VAL A C 1
ATOM 742 O O . VAL A 1 92 ? -13.031 2.095 -8.437 1.00 95.88 92 VAL A O 1
ATOM 745 N N . ALA A 1 93 ? -12.005 3.820 -7.422 1.00 96.00 93 ALA A N 1
ATOM 746 C CA . ALA A 1 93 ? -12.765 4.834 -8.144 1.00 96.00 93 ALA A CA 1
ATOM 747 C C . ALA A 1 93 ? -12.462 4.770 -9.659 1.00 96.00 93 ALA A C 1
ATOM 749 O O . ALA A 1 93 ? -11.295 4.629 -10.028 1.00 96.00 93 ALA A O 1
ATOM 750 N N . PRO A 1 94 ? -13.468 4.905 -10.547 1.00 95.06 94 PRO A N 1
ATOM 751 C CA . PRO A 1 94 ? -13.282 4.831 -11.997 1.00 95.06 94 PRO A CA 1
ATOM 752 C C . PRO A 1 94 ? -12.703 6.148 -12.543 1.00 95.06 94 PRO A C 1
ATOM 754 O O . PRO A 1 94 ? -13.373 6.895 -13.254 1.00 95.06 94 PRO A O 1
ATOM 757 N N . LEU A 1 95 ? -11.469 6.458 -12.151 1.00 94.69 95 LEU A N 1
ATOM 758 C CA . LEU A 1 95 ? -10.725 7.648 -12.551 1.00 94.69 95 LEU A CA 1
ATOM 759 C C . LEU A 1 95 ? -9.532 7.231 -13.409 1.00 94.69 95 LEU A C 1
ATOM 761 O O . LEU A 1 95 ? -8.766 6.352 -13.022 1.00 94.69 95 LEU A O 1
ATOM 765 N N . GLU A 1 96 ? -9.363 7.881 -14.558 1.00 92.81 96 GLU A N 1
ATOM 766 C CA . GLU A 1 96 ? -8.161 7.733 -15.378 1.00 92.81 96 GLU A CA 1
ATOM 767 C C . GLU A 1 96 ? -7.066 8.636 -14.806 1.00 92.81 96 GLU A C 1
ATOM 769 O O . GLU A 1 96 ? -7.018 9.835 -15.076 1.00 92.81 96 GLU A O 1
ATOM 774 N N . ASN A 1 97 ? -6.239 8.066 -13.933 1.00 93.00 97 ASN A N 1
ATOM 775 C CA . ASN A 1 97 ? -5.134 8.758 -13.287 1.00 93.00 97 ASN A CA 1
ATOM 776 C C . ASN A 1 97 ? -4.027 7.759 -12.899 1.00 93.00 97 ASN A C 1
ATOM 778 O O . ASN A 1 97 ? -4.236 6.548 -12.945 1.00 93.00 97 ASN A O 1
ATOM 782 N N . ASP A 1 98 ? -2.858 8.262 -12.502 1.00 89.94 98 ASP A N 1
ATOM 783 C CA . ASP A 1 98 ? -1.743 7.454 -11.987 1.00 89.94 98 ASP A CA 1
ATOM 784 C C . ASP A 1 98 ? -2.066 6.758 -10.651 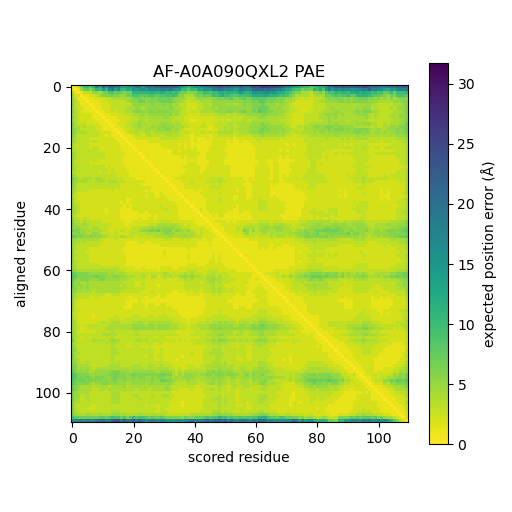1.00 89.94 98 ASP A C 1
ATOM 786 O O . ASP A 1 98 ? -1.560 5.672 -10.370 1.00 89.94 98 ASP A O 1
ATOM 790 N N . ALA A 1 99 ? -2.961 7.354 -9.861 1.00 94.44 99 ALA A N 1
ATOM 791 C CA . ALA A 1 99 ? -3.561 6.763 -8.674 1.00 94.44 99 ALA A CA 1
ATOM 792 C C . ALA A 1 99 ? -5.040 7.151 -8.543 1.00 94.44 99 ALA A C 1
ATOM 794 O O . ALA A 1 99 ? -5.462 8.242 -8.938 1.00 94.44 99 ALA A O 1
ATOM 795 N N . ALA A 1 100 ? -5.827 6.275 -7.923 1.00 96.25 100 ALA A N 1
ATOM 796 C CA . ALA A 1 100 ? -7.232 6.517 -7.624 1.00 96.25 100 ALA A CA 1
ATOM 797 C C . ALA A 1 100 ? -7.534 6.164 -6.160 1.00 96.25 100 ALA A C 1
ATOM 799 O O . ALA A 1 100 ? -6.979 5.190 -5.642 1.00 96.25 100 ALA A O 1
ATOM 800 N N . PRO A 1 101 ? -8.432 6.905 -5.483 1.00 96.75 101 PRO A N 1
ATOM 801 C CA . PRO A 1 101 ? -8.922 6.510 -4.171 1.00 96.75 101 PRO A CA 1
ATOM 802 C C . PRO A 1 101 ? -9.529 5.106 -4.217 1.00 96.75 101 PRO A C 1
ATOM 804 O O . PRO A 1 101 ? -10.276 4.769 -5.145 1.00 96.75 101 PRO A O 1
ATOM 807 N N . SER A 1 102 ? -9.244 4.308 -3.193 1.00 96.94 102 SER A N 1
ATOM 808 C CA . SER A 1 102 ? -9.819 2.979 -3.022 1.00 96.94 102 SER A CA 1
ATOM 809 C C . SER A 1 102 ? -10.606 2.870 -1.716 1.00 96.94 102 SER A C 1
ATOM 811 O O . SER A 1 102 ? -10.454 3.670 -0.791 1.00 96.94 102 SER A O 1
ATOM 813 N N . ARG A 1 103 ? -11.491 1.875 -1.656 1.00 97.12 103 ARG A N 1
ATOM 814 C CA . ARG A 1 103 ? -12.293 1.533 -0.481 1.00 97.12 103 ARG A CA 1
ATOM 815 C C . ARG A 1 103 ? -12.141 0.036 -0.200 1.00 97.12 103 ARG A C 1
ATOM 817 O O . ARG A 1 103 ? -12.940 -0.750 -0.710 1.00 97.12 103 ARG A O 1
ATOM 824 N N . PRO A 1 104 ? -11.121 -0.374 0.573 1.00 96.75 104 PRO A N 1
ATOM 825 C CA . PRO A 1 104 ? -11.001 -1.751 1.028 1.00 96.75 104 PRO A CA 1
ATOM 826 C C . PRO A 1 104 ? -12.054 -2.048 2.102 1.00 96.75 104 PRO A C 1
ATOM 828 O O . PRO A 1 104 ? -12.181 -1.320 3.087 1.00 96.75 104 PRO A O 1
ATOM 831 N N . ILE A 1 105 ? -12.812 -3.124 1.915 1.00 97.19 105 ILE A N 1
ATOM 832 C CA . ILE A 1 105 ? -13.829 -3.605 2.852 1.00 97.19 105 ILE A CA 1
ATOM 833 C C . ILE A 1 105 ? -13.439 -5.017 3.277 1.00 97.19 105 ILE A C 1
ATOM 835 O O . ILE A 1 105 ? -13.249 -5.893 2.435 1.00 97.19 105 ILE A O 1
ATOM 839 N N . LEU A 1 106 ? -13.314 -5.233 4.586 1.00 96.19 106 LEU A N 1
ATOM 840 C CA . LEU A 1 106 ? -12.990 -6.537 5.158 1.00 96.19 106 LEU A CA 1
ATOM 841 C C . LEU A 1 106 ? -14.257 -7.218 5.678 1.00 96.19 106 LEU A C 1
ATOM 843 O O . LEU A 1 106 ? -14.998 -6.648 6.477 1.00 96.19 106 LEU A O 1
ATOM 847 N N . TYR A 1 107 ? -14.460 -8.462 5.262 1.00 96.81 107 TYR A N 1
ATOM 848 C CA . TYR A 1 107 ? -15.492 -9.358 5.767 1.00 96.81 107 TYR A CA 1
ATOM 849 C C . TYR A 1 107 ? -14.825 -10.459 6.587 1.00 96.81 107 TYR A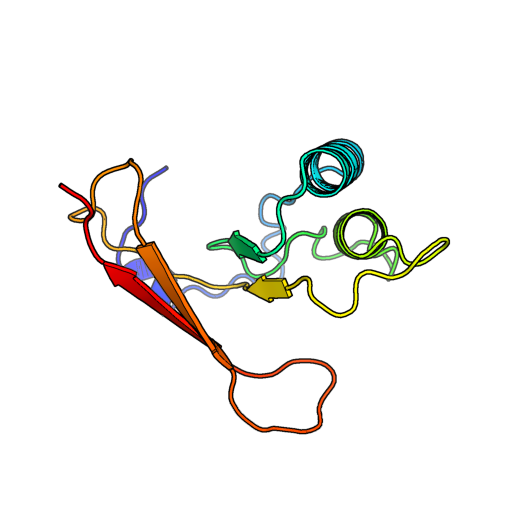 C 1
ATOM 851 O O . TYR A 1 107 ? -13.919 -11.138 6.094 1.00 96.81 107 TYR A O 1
ATOM 859 N N . SER A 1 108 ? -15.252 -10.638 7.840 1.00 94.94 108 SER A N 1
ATOM 860 C CA . SER A 1 108 ? -14.760 -11.746 8.662 1.00 94.94 108 SER A CA 1
ATOM 861 C C . SER A 1 108 ? -15.140 -13.069 8.011 1.00 94.94 108 SER A C 1
ATOM 863 O O . SER A 1 108 ? -16.306 -13.268 7.659 1.00 94.94 108 SER A O 1
ATOM 865 N N . ILE A 1 109 ? -14.177 -13.973 7.894 1.00 92.44 109 ILE A N 1
ATOM 866 C CA . ILE A 1 109 ? -14.438 -15.358 7.505 1.00 92.44 109 ILE A CA 1
ATOM 867 C C . ILE A 1 109 ? -14.517 -16.224 8.769 1.00 92.44 109 ILE A C 1
ATOM 869 O O . ILE A 1 109 ? -13.891 -15.891 9.775 1.00 92.44 109 ILE A O 1
ATOM 873 N N . LEU A 1 110 ? -15.367 -17.256 8.723 1.00 72.75 110 LEU A N 1
ATOM 874 C CA . LEU A 1 110 ? -15.684 -18.154 9.844 1.00 72.75 110 LEU A CA 1
ATOM 875 C C . LEU A 1 110 ? -14.467 -18.949 10.331 1.00 72.75 110 LEU A C 1
ATOM 877 O O . LEU A 1 110 ? -13.725 -19.461 9.462 1.00 72.75 110 LEU A O 1
#

Organism: Nonlabens ulvanivorans (NCBI:txid906888)

Mean predicted aligned error: 3.24 Å

InterPro domains:
  IPR037175 Kynurenine formamidase superfamily [G3DSA:3.50.30.50] (2-108)
  IPR037175 Kynurenine formamidase superfamily [SSF102198] (15-107)

Solvent-accessible surface area (backbone atoms only — not comparable to full-atom values): 7063 Å² total; per-residue (Å²): 130,90,55,59,76,68,63,84,76,56,85,63,81,95,61,66,63,81,54,51,55,39,69,57,26,38,50,40,37,76,70,68,59,44,71,48,78,38,72,36,90,42,54,38,57,82,85,54,88,83,63,51,50,21,58,38,37,43,36,27,64,95,58,82,60,43,89,86,47,51,78,43,59,58,49,85,65,61,78,85,61,72,91,80,73,57,50,72,50,78,46,65,52,100,58,99,60,99,71,58,67,67,53,78,44,79,41,85,60,134

Radius of gyration: 14.81 Å; Cα contacts (8 Å, |Δi|>4): 133; chains: 1; bounding box: 31×34×35 Å

pLDDT: mean 94.94, std 5.68, range [54.5, 98.62]

Sequence (110 aa):
MPNGEQKNSKNYSNTNPPYILEETMIRFRESGIKHILIDLPSVDKEKDNGALLAHKAFWNFNGDQRLDATITELIYVSDTVKDGFYMMDLQVAPLENDAAPSRPILYSIL

Secondary structure (DSSP, 8-state):
----GGGGG---TTS------HHHHHHHHHTT--EEE-SSS-SS-SSSTT--HHHHHHHTTTSS--TT-EEE-S----TTSPSS-EEEEEEE----SS---EEEEEEE--

Foldseek 3Di:
DDQDPVLVVDDCPPVFDDAADLVVLLVCQVVVPQEAEELAQYNDTPPPVPPCSSVCNNQVVVPPGRPRHYYHYNDGDHPVDDDDDWDWDWAFPPDPDPHTDIDIDTHDDD

Nearest PDB structures (foldseek):
  5b1q-assembly1_B  TM=5.595E-01  e=7.264E+00  Human betaherpesvirus 6B
  4r14-assembly1_B  TM=2.341E-01  e=3.772E+00  Homo sapiens